Protein AF-A0A7X7BSE1-F1 (afdb_monomer_lite)

Foldseek 3Di:
DDDDQLRVQQVDEQEDADPPDDPVNVVVSVVVCVVSVHNYYHYDPVND

pLDDT: mean 96.1, std 3.97, range [73.25, 98.25]

Structure (mmCIF, N/CA/C/O backbone):
data_AF-A0A7X7BSE1-F1
#
_entry.id   AF-A0A7X7BSE1-F1
#
loop_
_atom_site.group_PDB
_atom_site.id
_atom_site.type_symbol
_atom_site.label_atom_id
_atom_site.label_alt_id
_atom_site.label_comp_id
_atom_site.label_asym_id
_atom_site.label_entity_id
_atom_site.label_seq_id
_atom_site.pdbx_PDB_ins_code
_atom_site.Cartn_x
_atom_site.Cartn_y
_atom_site.Cartn_z
_atom_site.occupancy
_atom_site.B_iso_or_equiv
_atom_site.auth_seq_id
_atom_site.auth_comp_id
_atom_site.auth_asym_id
_atom_site.auth_atom_id
_atom_site.pdbx_PDB_model_num
ATOM 1 N N . ME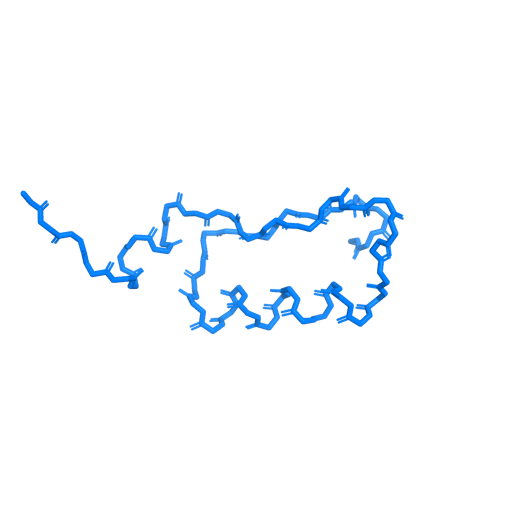T A 1 1 ? -11.268 9.035 22.606 1.00 73.25 1 MET A N 1
ATOM 2 C CA . MET A 1 1 ? -11.655 7.959 21.665 1.00 73.25 1 MET A CA 1
ATOM 3 C C . MET A 1 1 ? -10.392 7.180 21.309 1.00 73.25 1 MET A C 1
ATOM 5 O O . MET A 1 1 ? -9.420 7.824 20.942 1.00 73.25 1 MET A O 1
ATOM 9 N N . LYS A 1 2 ? -10.345 5.853 21.491 1.00 87.19 2 LYS A N 1
ATOM 10 C CA . LYS A 1 2 ? -9.214 5.016 21.045 1.00 87.19 2 LYS A CA 1
ATOM 11 C C . LYS A 1 2 ? -9.694 4.137 19.895 1.00 87.19 2 LYS A C 1
ATOM 13 O O . LYS A 1 2 ? -10.689 3.439 20.056 1.00 87.19 2 LYS A O 1
ATOM 18 N N . LEU A 1 3 ? -9.005 4.199 18.761 1.00 91.81 3 LEU A N 1
ATOM 19 C CA . LEU A 1 3 ? -9.230 3.297 17.634 1.00 91.81 3 LEU A CA 1
ATOM 20 C C . LEU A 1 3 ? -8.415 2.016 17.842 1.00 91.81 3 LEU A C 1
ATOM 22 O O . LEU A 1 3 ? -7.303 2.057 18.369 1.00 91.81 3 LEU A O 1
ATOM 26 N N . THR A 1 4 ? -8.963 0.881 17.417 1.00 95.25 4 THR A N 1
ATOM 27 C CA . THR A 1 4 ? -8.191 -0.361 17.256 1.00 95.25 4 THR A CA 1
ATOM 28 C C . THR A 1 4 ? -7.279 -0.261 16.029 1.00 95.25 4 THR A C 1
ATOM 30 O O . THR A 1 4 ? -7.521 0.560 15.145 1.00 95.25 4 THR A O 1
ATOM 33 N N . GLN A 1 5 ? -6.251 -1.112 15.929 1.00 93.56 5 GLN A N 1
ATOM 34 C CA . GLN A 1 5 ? -5.371 -1.134 14.748 1.00 93.56 5 GLN A CA 1
ATOM 35 C C . GLN A 1 5 ? -6.149 -1.335 13.441 1.00 93.56 5 GLN A C 1
ATOM 37 O O . GLN A 1 5 ? -5.903 -0.619 12.478 1.00 93.56 5 GLN A O 1
ATOM 42 N N . ALA A 1 6 ? -7.124 -2.249 13.423 1.00 93.94 6 ALA A N 1
ATOM 43 C CA . ALA A 1 6 ? -7.935 -2.512 12.235 1.00 93.94 6 ALA A CA 1
ATOM 44 C C . ALA A 1 6 ? -8.795 -1.302 11.831 1.00 93.94 6 ALA A C 1
ATOM 46 O O . ALA A 1 6 ? -8.944 -1.015 10.648 1.00 93.94 6 ALA A O 1
ATOM 47 N N . GLN A 1 7 ? -9.335 -0.564 12.806 1.00 95.81 7 GLN A N 1
ATOM 48 C CA . GLN A 1 7 ? -10.072 0.672 12.531 1.00 95.81 7 GLN A CA 1
ATOM 49 C C . GLN A 1 7 ? -9.144 1.780 12.037 1.00 95.81 7 GLN A C 1
ATOM 51 O O . GLN A 1 7 ? -9.511 2.506 11.123 1.00 95.81 7 GLN A O 1
ATOM 56 N N . LEU A 1 8 ? -7.943 1.902 12.609 1.00 95.62 8 LEU A N 1
ATOM 57 C CA . LEU A 1 8 ? -6.958 2.890 12.175 1.00 95.62 8 LEU A CA 1
ATOM 58 C C . LEU A 1 8 ? -6.452 2.604 10.753 1.00 95.62 8 LEU A C 1
ATOM 60 O O . LEU A 1 8 ? -6.313 3.530 9.963 1.00 95.62 8 LEU A O 1
ATOM 64 N N . ALA A 1 9 ? -6.230 1.333 10.408 1.00 96.81 9 ALA A N 1
ATOM 65 C CA . ALA A 1 9 ? -5.769 0.916 9.084 1.00 96.81 9 ALA A CA 1
ATOM 66 C C . ALA A 1 9 ? -6.701 1.378 7.954 1.00 96.81 9 ALA A C 1
ATOM 68 O O . ALA A 1 9 ? -6.228 1.719 6.874 1.00 96.81 9 ALA A O 1
ATOM 69 N N . LYS A 1 10 ? -8.008 1.492 8.220 1.00 97.25 10 LYS A N 1
ATOM 70 C CA . LYS A 1 10 ? -9.000 2.018 7.267 1.00 97.25 10 LYS A CA 1
ATOM 71 C C . LYS A 1 10 ? -8.840 3.494 6.911 1.00 97.25 10 LYS A C 1
ATOM 73 O O . LYS A 1 10 ? -9.515 3.953 5.998 1.00 97.25 10 LYS A O 1
ATOM 78 N N . TYR A 1 11 ? -7.955 4.211 7.594 1.00 96.69 11 TYR A N 1
ATOM 79 C CA . TYR A 1 11 ? -7.609 5.601 7.304 1.00 96.69 11 TYR A CA 1
ATOM 80 C C . TYR A 1 11 ? -6.191 5.754 6.741 1.00 96.69 11 TYR A C 1
ATOM 82 O O . TYR A 1 11 ? -5.700 6.874 6.635 1.00 96.69 11 TYR A O 1
ATOM 90 N N . MET A 1 12 ? -5.509 4.648 6.435 1.00 97.25 12 MET A N 1
ATOM 91 C CA . MET A 1 12 ? -4.136 4.651 5.938 1.00 97.25 12 MET A CA 1
ATOM 92 C C . MET A 1 12 ? -4.055 4.029 4.548 1.00 97.25 12 MET A C 1
ATOM 94 O O . MET A 1 12 ? -4.763 3.065 4.254 1.00 97.25 12 MET A O 1
ATOM 98 N N . ASP A 1 13 ? -3.123 4.541 3.749 1.00 98.00 13 ASP A N 1
ATOM 99 C CA . ASP A 1 13 ? -2.720 3.971 2.468 1.00 98.00 13 ASP A CA 1
ATOM 100 C C . ASP A 1 13 ? -1.338 3.343 2.614 1.00 98.00 13 ASP A C 1
ATOM 102 O O . ASP A 1 13 ? -0.371 4.001 3.016 1.00 98.00 13 ASP A O 1
ATOM 106 N N . HIS A 1 14 ? -1.227 2.056 2.293 1.00 97.19 14 HIS A N 1
ATOM 107 C CA . HIS A 1 14 ? 0.065 1.383 2.369 1.00 97.19 14 HIS A CA 1
ATOM 108 C C . HIS A 1 14 ? 0.912 1.776 1.160 1.00 97.19 14 HIS A C 1
ATOM 110 O O . HIS A 1 14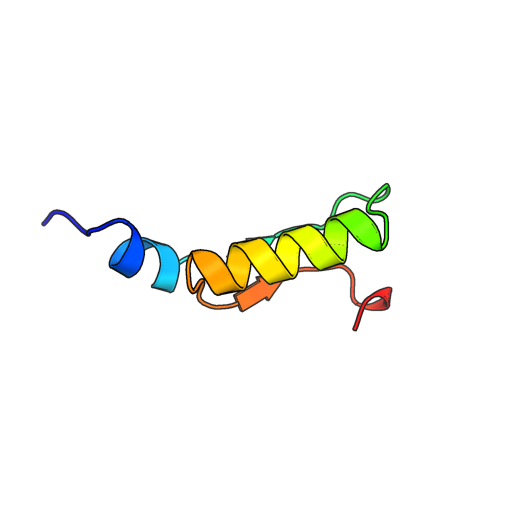 ? 0.521 1.536 0.020 1.00 97.19 14 HIS A O 1
ATOM 116 N N . THR A 1 15 ? 2.041 2.438 1.401 1.00 98.00 15 THR A N 1
ATOM 117 C CA . THR A 1 15 ? 2.756 3.194 0.363 1.00 98.00 15 THR A CA 1
ATOM 118 C C . THR A 1 15 ? 4.147 2.621 0.090 1.00 98.00 15 THR A C 1
ATOM 120 O O . THR A 1 15 ? 4.953 2.479 1.009 1.00 98.00 15 THR A O 1
ATOM 123 N N . MET A 1 16 ? 4.462 2.377 -1.185 1.00 97.69 16 MET A N 1
ATOM 124 C CA . MET A 1 16 ? 5.792 2.002 -1.677 1.00 97.69 16 MET A CA 1
ATOM 125 C C . MET A 1 16 ? 6.134 2.803 -2.941 1.00 97.69 16 MET A C 1
ATOM 127 O O . MET A 1 16 ? 5.826 2.410 -4.062 1.00 97.69 16 MET A O 1
ATOM 131 N N . LEU A 1 17 ? 6.802 3.942 -2.748 1.00 97.75 17 LEU A N 1
ATOM 132 C CA . LEU A 1 17 ? 7.209 4.860 -3.825 1.00 97.75 17 LEU A CA 1
ATOM 133 C C . LEU A 1 17 ? 8.730 5.006 -3.954 1.00 97.75 17 LEU A C 1
ATOM 135 O O . LEU A 1 17 ? 9.210 5.903 -4.645 1.00 97.75 17 LEU A O 1
ATOM 139 N N . LYS A 1 18 ? 9.501 4.142 -3.285 1.00 97.06 18 LYS A N 1
ATOM 140 C CA . LYS A 1 18 ? 10.961 4.164 -3.401 1.00 97.06 18 LYS A CA 1
ATOM 141 C C . LYS A 1 18 ? 11.375 3.888 -4.854 1.00 97.06 18 LYS A C 1
ATOM 143 O O . LYS A 1 18 ? 10.799 2.985 -5.466 1.00 97.06 18 LYS A O 1
ATOM 148 N N . PRO A 1 19 ? 12.353 4.624 -5.408 1.00 95.94 19 PRO A N 1
ATOM 149 C CA . PRO A 1 19 ? 12.799 4.406 -6.781 1.00 95.94 19 PRO A CA 1
ATOM 150 C C . PRO A 1 19 ? 13.458 3.033 -6.971 1.00 95.94 19 PRO A C 1
ATOM 152 O O . PRO A 1 19 ? 13.426 2.491 -8.069 1.00 95.94 19 PRO A O 1
ATOM 155 N N . GLU A 1 20 ? 13.986 2.433 -5.902 1.00 96.69 20 GLU A N 1
ATOM 156 C CA . GLU A 1 20 ? 14.572 1.089 -5.905 1.00 96.69 20 GLU A CA 1
ATOM 157 C C . GLU A 1 20 ? 13.546 -0.024 -5.630 1.00 96.69 20 GLU A C 1
ATOM 159 O O . GLU A 1 20 ? 13.937 -1.155 -5.344 1.00 96.69 20 GLU A O 1
ATOM 164 N N . ALA A 1 21 ? 12.240 0.274 -5.651 1.00 97.25 21 ALA A N 1
ATOM 165 C CA . ALA A 1 21 ? 11.212 -0.736 -5.416 1.00 97.25 21 ALA A CA 1
ATOM 166 C C . ALA A 1 21 ? 11.320 -1.867 -6.450 1.00 97.25 21 ALA A C 1
ATOM 168 O O . ALA A 1 21 ? 11.263 -1.631 -7.655 1.00 97.25 21 ALA A O 1
ATOM 169 N N . THR A 1 22 ? 11.470 -3.099 -5.966 1.00 97.75 22 THR A N 1
ATOM 170 C CA . THR A 1 22 ? 11.481 -4.310 -6.794 1.00 97.75 22 THR A CA 1
ATOM 171 C C . THR A 1 22 ? 10.077 -4.924 -6.868 1.00 97.75 22 THR A C 1
ATOM 173 O O . THR A 1 22 ? 9.250 -4.635 -5.998 1.00 97.75 22 THR A O 1
ATOM 176 N N . PRO A 1 23 ? 9.791 -5.811 -7.842 1.00 97.69 23 PRO A N 1
ATOM 177 C CA . PRO A 1 23 ? 8.504 -6.509 -7.912 1.00 97.69 23 PRO A CA 1
ATOM 178 C C . PRO A 1 23 ? 8.149 -7.225 -6.600 1.00 97.69 23 PRO A C 1
ATOM 180 O O . PRO A 1 23 ? 7.051 -7.071 -6.082 1.00 97.69 23 PRO A O 1
ATOM 183 N N . GLU A 1 24 ? 9.125 -7.897 -5.985 1.00 98.12 24 GLU A N 1
ATOM 184 C CA . GLU A 1 24 ? 8.961 -8.602 -4.706 1.00 98.12 24 GLU A CA 1
ATOM 185 C C . GLU A 1 24 ? 8.572 -7.652 -3.558 1.00 98.12 24 GLU A C 1
ATOM 187 O O . GLU A 1 24 ? 7.790 -8.004 -2.673 1.00 98.12 24 GLU A O 1
ATOM 192 N N . MET A 1 25 ? 9.099 -6.421 -3.562 1.00 98.00 25 MET A N 1
ATOM 193 C CA . MET A 1 25 ? 8.720 -5.394 -2.589 1.00 98.00 25 MET A CA 1
ATOM 194 C C . MET A 1 25 ? 7.288 -4.906 -2.816 1.00 98.00 25 MET A C 1
ATOM 196 O O . MET A 1 25 ? 6.591 -4.620 -1.839 1.00 98.00 25 MET A O 1
ATOM 200 N N . ILE A 1 26 ? 6.845 -4.807 -4.072 1.00 97.94 26 ILE A N 1
ATOM 201 C CA . ILE A 1 26 ? 5.467 -4.441 -4.418 1.00 97.94 26 ILE A CA 1
ATOM 202 C C . ILE A 1 26 ? 4.503 -5.549 -3.993 1.00 97.94 26 ILE A C 1
ATOM 204 O O . ILE A 1 26 ? 3.538 -5.251 -3.289 1.00 97.94 26 ILE A O 1
ATOM 208 N N . ASP A 1 27 ? 4.800 -6.810 -4.309 1.00 97.88 27 ASP A N 1
ATOM 209 C CA . ASP A 1 27 ? 3.982 -7.960 -3.903 1.00 97.88 27 ASP A CA 1
ATOM 210 C C . ASP A 1 27 ? 3.824 -8.010 -2.383 1.00 97.88 27 ASP A C 1
ATOM 212 O O . ASP A 1 27 ? 2.706 -8.043 -1.863 1.00 97.88 27 ASP A O 1
ATOM 216 N N . LYS A 1 28 ? 4.936 -7.874 -1.654 1.00 98.12 28 LYS A N 1
ATOM 217 C CA . LYS A 1 28 ? 4.920 -7.803 -0.190 1.00 98.12 28 LYS A CA 1
ATOM 218 C C . LYS A 1 28 ? 4.087 -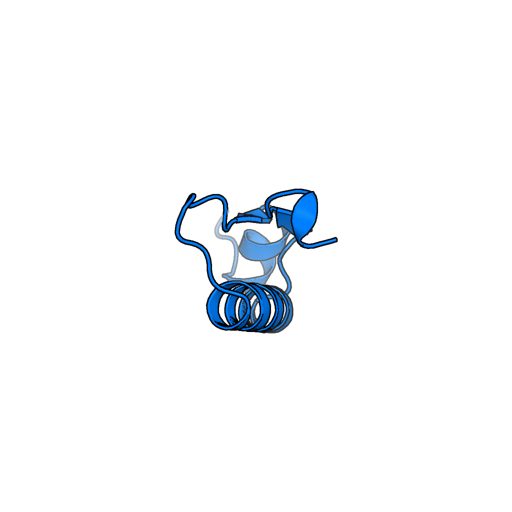6.627 0.325 1.00 98.12 28 LYS A C 1
ATOM 220 O O . LYS A 1 28 ? 3.344 -6.780 1.292 1.00 98.12 28 LYS A O 1
ATOM 225 N N . THR A 1 29 ? 4.186 -5.461 -0.315 1.00 97.56 29 THR A N 1
ATOM 226 C CA . THR A 1 29 ? 3.367 -4.289 0.032 1.00 97.56 29 THR A CA 1
ATOM 227 C C . THR A 1 29 ? 1.883 -4.635 -0.134 1.00 97.56 29 THR A C 1
ATOM 229 O O . THR A 1 29 ? 1.093 -4.461 0.789 1.00 97.56 29 THR A O 1
ATOM 232 N N . VAL A 1 30 ? 1.475 -5.213 -1.263 1.00 97.62 30 VAL A N 1
ATOM 233 C CA . VAL A 1 30 ? 0.071 -5.591 -1.497 1.00 97.62 30 VAL A CA 1
ATOM 234 C C . VAL A 1 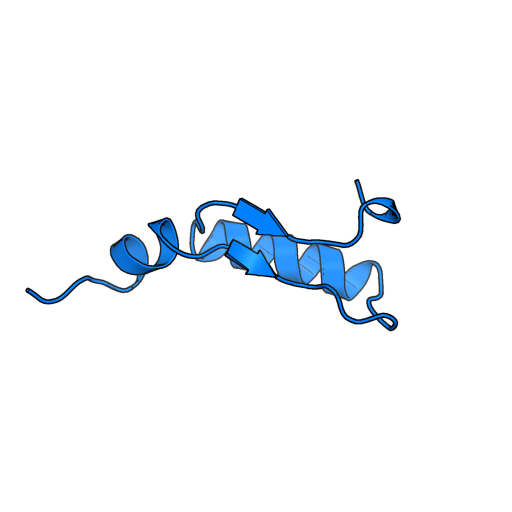30 ? -0.413 -6.643 -0.489 1.00 97.62 30 VAL A C 1
ATOM 236 O O . VAL A 1 30 ? -1.531 -6.533 0.023 1.00 97.62 30 VAL A O 1
ATOM 239 N N . GLU A 1 31 ? 0.408 -7.636 -0.154 1.00 98.19 31 GLU A N 1
ATOM 240 C CA . GLU A 1 31 ? 0.086 -8.642 0.866 1.00 98.19 31 GLU A CA 1
ATOM 241 C C . GLU A 1 31 ? -0.112 -8.025 2.257 1.00 98.19 31 GLU A C 1
ATOM 243 O O . GLU A 1 31 ? -1.089 -8.331 2.946 1.00 98.19 31 GLU A O 1
ATOM 248 N N . GLU A 1 32 ? 0.771 -7.116 2.671 1.00 97.62 32 GLU A N 1
ATOM 249 C CA . GLU A 1 32 ? 0.665 -6.403 3.947 1.00 97.62 32 GLU A CA 1
ATOM 250 C C . GLU A 1 32 ? -0.584 -5.518 3.996 1.00 97.62 32 GLU A C 1
ATOM 252 O O . GLU A 1 32 ? -1.327 -5.543 4.981 1.00 97.62 32 GLU A O 1
ATOM 257 N N . ALA A 1 33 ? -0.863 -4.790 2.916 1.00 97.69 33 ALA A N 1
ATOM 258 C CA . ALA A 1 33 ? -2.061 -3.969 2.785 1.00 97.69 33 ALA A CA 1
ATOM 259 C C . ALA A 1 33 ? -3.340 -4.803 2.932 1.00 97.69 33 ALA A C 1
ATOM 261 O O . ALA A 1 33 ? -4.269 -4.402 3.634 1.00 97.69 33 ALA A O 1
ATOM 262 N N . ARG A 1 34 ? -3.372 -6.007 2.344 1.00 97.06 34 ARG A N 1
ATOM 263 C CA . ARG A 1 34 ? -4.476 -6.967 2.512 1.00 97.06 34 ARG A CA 1
ATOM 264 C C . ARG A 1 34 ? -4.562 -7.493 3.941 1.00 97.06 34 ARG A C 1
ATOM 266 O O . ARG A 1 34 ? -5.657 -7.539 4.496 1.00 97.06 34 ARG A O 1
ATOM 273 N N . LYS A 1 35 ? -3.427 -7.844 4.552 1.00 97.38 35 LYS A N 1
ATOM 274 C CA . LYS A 1 35 ? -3.351 -8.338 5.937 1.00 97.38 35 LYS A CA 1
ATOM 275 C C . LYS A 1 35 ? -3.916 -7.329 6.936 1.00 97.3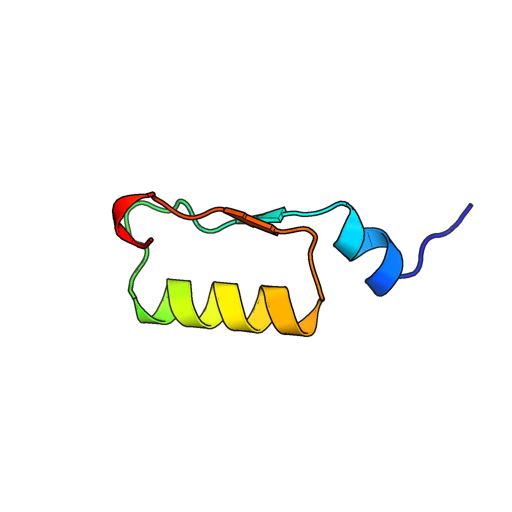8 35 LYS A C 1
ATOM 277 O O . LYS A 1 35 ? -4.669 -7.714 7.828 1.00 97.38 35 LYS A O 1
ATOM 282 N N . TYR A 1 36 ? -3.558 -6.054 6.799 1.00 96.19 36 TYR A N 1
ATOM 283 C CA . TYR A 1 36 ? -4.045 -4.983 7.677 1.00 96.19 36 TYR A CA 1
ATOM 284 C C . TYR A 1 36 ? -5.343 -4.340 7.185 1.00 96.19 36 TYR A C 1
ATOM 286 O O . TYR A 1 36 ? -5.967 -3.580 7.923 1.00 96.19 36 TYR A O 1
ATOM 294 N N . ASN A 1 37 ? -5.779 -4.693 5.975 1.00 97.06 37 ASN A N 1
ATOM 295 C CA . ASN A 1 37 ? -6.989 -4.205 5.334 1.00 97.06 37 ASN A CA 1
ATOM 296 C C . ASN A 1 37 ? -7.008 -2.668 5.234 1.00 97.06 37 ASN A C 1
ATOM 298 O O . ASN A 1 37 ? -8.001 -2.029 5.609 1.00 97.06 37 ASN A O 1
ATOM 302 N N . THR A 1 38 ? -5.895 -2.094 4.762 1.00 98.00 38 THR A N 1
ATOM 303 C CA . THR A 1 38 ? -5.723 -0.645 4.569 1.00 98.00 38 THR A CA 1
ATOM 304 C C . THR A 1 38 ? -6.736 -0.081 3.570 1.00 98.00 38 THR A C 1
ATOM 306 O O . THR A 1 38 ? -7.423 -0.834 2.876 1.00 98.00 38 THR A O 1
ATOM 309 N N . ALA A 1 39 ? -6.896 1.244 3.532 1.00 97.75 39 ALA A N 1
ATOM 310 C CA . ALA A 1 39 ? -7.849 1.892 2.628 1.00 97.75 39 ALA A CA 1
ATOM 311 C C . ALA A 1 39 ? -7.464 1.671 1.162 1.00 97.75 39 ALA A C 1
ATOM 313 O O . ALA A 1 39 ? -8.299 1.269 0.351 1.00 97.75 39 ALA A O 1
ATOM 314 N N . SER A 1 40 ? -6.188 1.886 0.846 1.00 97.69 40 SER A N 1
ATOM 315 C CA . SER A 1 40 ? -5.629 1.613 -0.471 1.00 97.69 40 SER A CA 1
ATOM 316 C C . SER A 1 40 ? -4.146 1.227 -0.404 1.00 97.69 40 SER A C 1
ATOM 318 O O . SER A 1 40 ? -3.562 1.072 0.680 1.00 97.69 40 SER A O 1
ATOM 320 N N . VAL A 1 41 ? -3.562 1.021 -1.586 1.00 97.94 41 VAL A N 1
ATOM 321 C CA . VAL A 1 41 ? -2.130 0.827 -1.815 1.00 97.94 41 VAL A CA 1
ATOM 322 C C . VAL A 1 41 ? -1.662 1.917 -2.771 1.00 97.94 41 VAL A C 1
ATOM 324 O O . VAL A 1 41 ? -2.275 2.119 -3.817 1.00 97.94 41 VAL A O 1
ATOM 327 N N . CYS A 1 42 ? -0.572 2.598 -2.427 1.00 98.25 42 CYS A N 1
ATOM 328 C CA . CYS A 1 42 ? 0.020 3.649 -3.247 1.00 98.25 42 CYS A CA 1
ATOM 329 C C . CYS A 1 42 ? 1.406 3.209 -3.736 1.00 98.25 42 CYS A C 1
ATOM 331 O O . CYS A 1 42 ? 2.344 3.079 -2.947 1.00 98.25 42 CYS A O 1
ATOM 333 N N . ILE A 1 43 ? 1.525 2.953 -5.039 1.00 97.75 43 ILE A N 1
ATOM 334 C CA . ILE A 1 43 ? 2.751 2.497 -5.710 1.00 97.75 43 ILE A CA 1
ATOM 335 C C . ILE A 1 43 ? 2.979 3.293 -6.992 1.00 97.75 43 ILE A C 1
ATOM 337 O O . ILE A 1 43 ? 2.066 3.947 -7.498 1.00 97.75 43 ILE A O 1
ATOM 341 N N . ASN A 1 44 ? 4.204 3.252 -7.523 1.00 97.31 44 ASN A N 1
ATOM 342 C CA . ASN A 1 44 ? 4.503 3.926 -8.784 1.00 97.31 44 ASN A CA 1
ATOM 343 C C . ASN A 1 44 ? 3.618 3.360 -9.918 1.00 97.31 44 ASN A C 1
ATOM 345 O O . ASN A 1 44 ? 3.509 2.137 -10.017 1.00 97.31 44 ASN A O 1
ATOM 349 N N . PRO A 1 45 ? 3.041 4.200 -10.804 1.00 96.06 45 PRO A N 1
ATOM 350 C CA . PRO A 1 45 ? 2.077 3.758 -11.820 1.00 96.06 45 PRO A CA 1
ATOM 351 C C . PRO A 1 45 ? 2.574 2.673 -12.779 1.00 96.06 45 PRO A C 1
ATOM 353 O O . PRO A 1 45 ? 1.768 1.942 -13.328 1.00 96.06 45 PRO A O 1
ATOM 356 N N . TYR A 1 46 ? 3.891 2.551 -12.970 1.00 95.25 46 TYR A N 1
ATOM 357 C CA . TYR A 1 46 ? 4.498 1.488 -13.778 1.00 95.25 46 TYR A CA 1
ATOM 358 C C . TYR A 1 46 ? 4.202 0.065 -13.251 1.00 95.25 46 TYR A C 1
ATOM 360 O O . TYR A 1 46 ? 4.338 -0.901 -13.994 1.00 95.25 46 TYR A O 1
ATOM 368 N N . TRP A 1 47 ? 3.807 -0.070 -11.981 1.00 95.31 47 TRP A N 1
ATOM 369 C CA . TRP A 1 47 ? 3.482 -1.348 -11.339 1.00 95.31 47 TRP A CA 1
ATOM 370 C C . TRP A 1 47 ? 1.993 -1.729 -11.399 1.00 95.31 47 TRP A C 1
ATOM 372 O O . TRP A 1 47 ? 1.625 -2.761 -10.837 1.00 95.31 47 TRP A O 1
ATOM 382 N N . VAL A 1 48 ? 1.145 -0.894 -12.011 1.00 89.56 48 VAL A N 1
ATOM 383 C CA . VAL A 1 48 ? -0.307 -1.114 -12.173 1.00 89.56 48 VAL A CA 1
ATOM 384 C C . VAL A 1 48 ? -0.598 -1.591 -13.588 1.00 89.56 48 VAL A C 1
ATOM 386 O O . VAL A 1 48 ? -1.367 -2.568 -13.717 1.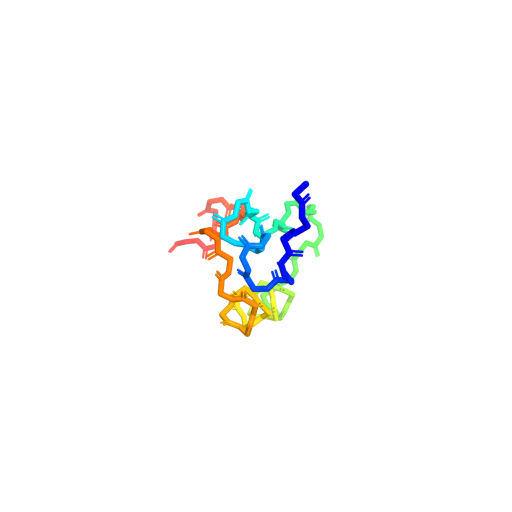00 89.56 48 VAL A O 1
#

Radius of gyration: 11.88 Å; chains: 1; bounding box: 26×17×35 Å

Secondary structure (DSSP, 8-state):
----HHHHHTT-EEEE--TT--HHHHHHHHHHHHHHT-SEEEE-GGG-

Sequence (48 aa):
MKLTQAQLAKYMDHTMLKPEATPEMIDKTVEEARKYNTASVCINPYWV